Protein AF-A0A829ZC70-F1 (afdb_monomer)

Nearest PDB structures (foldseek):
  6mzl-assembly1_P  TM=5.761E-01  e=4.599E+00  Homo sapiens
  1xzy-assembly1_A  TM=5.171E-01  e=9.134E+00  Homo sapiens

Sequence (54 aa):
MKGANVIIRSEERKQHEAYVLQSFGVKGRGTPEQREAAEVIAARTREVVKEGGR

Mean predicted aligned error: 9.43 Å

Solvent-accessible surface area (backbone atoms only — not comparable to full-atom values): 3194 Å² total; per-residue (Å²): 140,78,62,65,71,55,51,53,56,51,51,53,49,55,52,48,39,52,50,49,37,47,74,73,68,41,74,79,84,51,56,74,68,54,44,52,51,29,51,53,50,54,52,49,50,50,51,50,57,67,66,66,74,116

pLDDT: mean 70.94, std 10.82, range [46.28, 82.94]

Secondary structure (DSSP, 8-state):
--SHHHHHHHHHHHHHHHHHHHHTT--TT--HHHHHHHHHHHHHHHHHHHHS--

Structure (mmCIF, N/CA/C/O backbone):
data_AF-A0A829ZC70-F1
#
_entry.id   AF-A0A829ZC70-F1
#
loop_
_atom_site.group_PDB
_atom_site.id
_atom_site.type_symbol
_atom_site.label_atom_id
_atom_site.label_alt_id
_atom_site.label_comp_id
_atom_site.label_asym_id
_atom_site.label_entity_id
_atom_site.label_seq_id
_atom_site.pdbx_PDB_ins_code
_atom_site.Cartn_x
_atom_site.Cartn_y
_atom_site.Cartn_z
_atom_site.occupancy
_atom_site.B_iso_or_equiv
_atom_site.auth_seq_id
_atom_site.auth_comp_id
_atom_site.auth_asym_id
_atom_site.auth_atom_id
_atom_site.pdbx_PDB_model_num
ATOM 1 N N . MET A 1 1 ? 8.476 20.914 -17.299 1.00 46.91 1 MET A N 1
ATOM 2 C CA . MET A 1 1 ? 7.352 20.358 -16.509 1.00 46.91 1 MET A CA 1
ATOM 3 C C . MET A 1 1 ? 7.853 19.164 -15.690 1.00 46.91 1 MET A C 1
ATOM 5 O O . MET A 1 1 ? 7.963 18.080 -16.238 1.00 46.91 1 MET A O 1
ATOM 9 N N . LYS A 1 2 ? 8.253 19.345 -14.421 1.00 51.69 2 LYS A N 1
ATOM 10 C CA . LYS A 1 2 ? 8.811 18.254 -13.580 1.00 51.69 2 LYS A CA 1
ATOM 11 C C . LYS A 1 2 ? 7.851 17.732 -12.489 1.00 51.69 2 LYS A C 1
ATOM 13 O O . LYS A 1 2 ? 8.176 16.752 -11.835 1.00 51.69 2 LYS A O 1
ATOM 18 N N . GLY A 1 3 ? 6.672 18.340 -12.311 1.00 51.12 3 GLY A N 1
ATOM 19 C CA . GLY A 1 3 ? 5.745 17.999 -11.218 1.00 51.12 3 GLY A CA 1
ATOM 20 C C . GLY A 1 3 ? 4.780 16.843 -11.505 1.00 51.12 3 GLY A C 1
ATOM 21 O O . GLY A 1 3 ? 4.560 16.007 -10.637 1.00 51.12 3 GLY A O 1
ATOM 22 N N . ALA A 1 4 ? 4.245 16.737 -12.727 1.00 55.25 4 ALA A N 1
ATOM 23 C CA . ALA A 1 4 ? 3.193 15.762 -13.041 1.00 55.25 4 ALA A CA 1
ATOM 24 C C . ALA A 1 4 ? 3.675 14.302 -12.945 1.00 55.25 4 ALA A C 1
ATOM 26 O O . ALA A 1 4 ? 3.020 13.470 -12.326 1.00 55.25 4 ALA A O 1
ATOM 27 N N . ASN A 1 5 ? 4.867 14.000 -13.468 1.00 53.62 5 ASN A N 1
ATOM 28 C CA . ASN A 1 5 ? 5.407 12.635 -13.469 1.00 53.62 5 ASN A CA 1
ATOM 29 C C . ASN A 1 5 ? 5.728 12.110 -12.057 1.00 53.62 5 ASN A C 1
ATOM 31 O O . ASN A 1 5 ? 5.673 10.908 -11.811 1.00 53.62 5 ASN A O 1
ATOM 35 N N . VAL A 1 6 ? 6.073 13.006 -11.127 1.00 56.75 6 VAL A N 1
ATOM 36 C CA . VAL A 1 6 ? 6.379 12.653 -9.731 1.00 56.75 6 VAL A CA 1
ATOM 37 C C . VAL A 1 6 ? 5.094 12.375 -8.953 1.00 56.75 6 VAL A C 1
ATOM 39 O O . VAL A 1 6 ? 5.043 11.424 -8.176 1.00 56.75 6 VAL A O 1
ATOM 42 N N . ILE A 1 7 ? 4.041 13.158 -9.203 1.00 59.88 7 ILE A N 1
ATOM 43 C CA . ILE A 1 7 ? 2.733 12.989 -8.558 1.00 59.88 7 ILE A CA 1
ATOM 44 C C . ILE A 1 7 ? 2.070 11.685 -9.023 1.00 59.88 7 ILE A C 1
ATOM 46 O O . ILE A 1 7 ? 1.637 10.901 -8.182 1.00 59.88 7 ILE A O 1
ATOM 50 N N . ILE A 1 8 ? 2.091 11.392 -10.330 1.00 60.34 8 ILE A N 1
ATOM 51 C CA . ILE A 1 8 ? 1.540 10.146 -10.898 1.00 60.34 8 ILE A CA 1
ATOM 52 C C . ILE A 1 8 ? 2.243 8.914 -10.307 1.00 60.34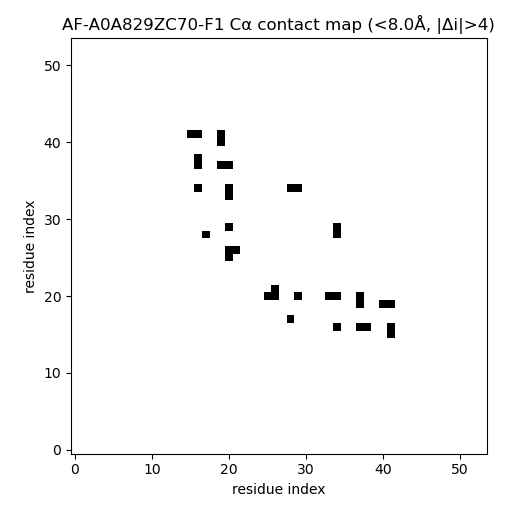 8 ILE A C 1
ATOM 54 O O . ILE A 1 8 ? 1.584 7.989 -9.840 1.00 60.34 8 ILE A O 1
ATOM 58 N N . ARG A 1 9 ? 3.582 8.936 -10.215 1.00 65.25 9 ARG A N 1
ATOM 59 C CA . ARG A 1 9 ? 4.367 7.864 -9.573 1.00 65.25 9 ARG A CA 1
ATOM 60 C C . ARG A 1 9 ? 4.078 7.705 -8.080 1.00 65.25 9 ARG A C 1
ATOM 62 O O . ARG A 1 9 ? 4.305 6.633 -7.527 1.00 65.25 9 ARG A O 1
ATOM 69 N N . SER A 1 10 ? 3.638 8.761 -7.399 1.00 72.88 10 SER A N 1
ATOM 70 C CA . SER A 1 10 ? 3.290 8.700 -5.978 1.00 72.88 10 SER A CA 1
ATOM 71 C C . SER A 1 10 ? 1.899 8.105 -5.757 1.00 72.88 10 SER A C 1
ATOM 73 O O . SER A 1 10 ? 1.725 7.288 -4.859 1.00 72.88 10 SER A O 1
ATOM 75 N N . GLU A 1 11 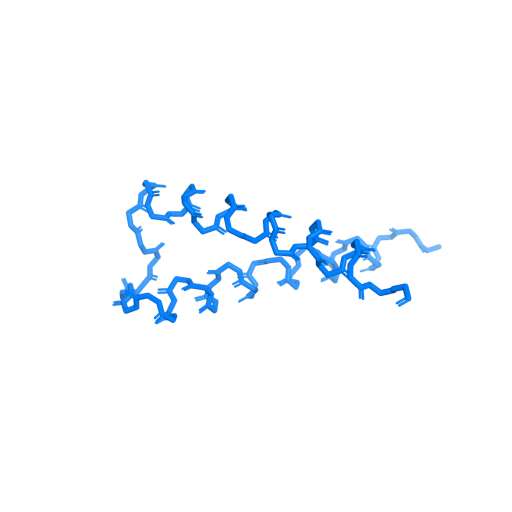? 0.932 8.458 -6.603 1.00 75.75 11 GLU A N 1
ATOM 76 C CA 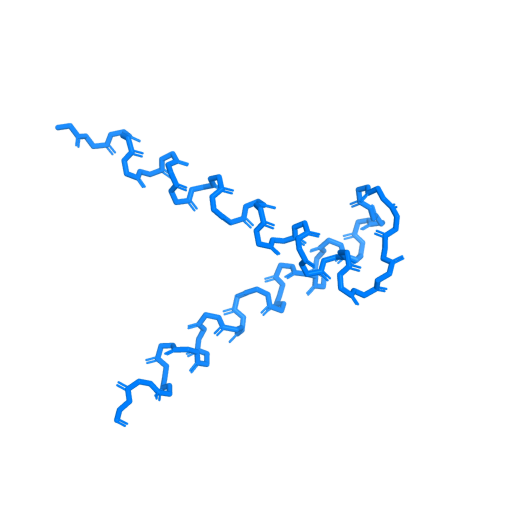. GLU A 1 11 ? -0.416 7.884 -6.558 1.00 75.75 11 GLU A CA 1
ATOM 77 C C . GLU A 1 11 ? -0.420 6.402 -6.952 1.00 75.75 11 GLU A C 1
ATOM 79 O O . GLU A 1 11 ? -1.048 5.597 -6.269 1.00 75.75 11 GLU A O 1
ATOM 84 N N . GLU A 1 12 ? 0.362 6.010 -7.963 1.00 77.12 12 GLU A N 1
ATOM 85 C CA . GLU A 1 12 ? 0.554 4.600 -8.337 1.00 77.12 12 GLU A CA 1
ATOM 86 C C . GLU A 1 12 ? 1.089 3.764 -7.161 1.00 77.12 12 GLU A C 1
ATOM 88 O O . GLU A 1 12 ? 0.603 2.663 -6.907 1.00 77.12 12 GLU A O 1
ATOM 93 N N . ARG A 1 13 ? 2.041 4.306 -6.384 1.00 76.56 13 ARG A N 1
ATOM 94 C CA . ARG A 1 13 ? 2.569 3.629 -5.186 1.00 76.56 13 ARG A CA 1
ATOM 95 C C . ARG A 1 13 ? 1.488 3.390 -4.138 1.00 76.56 13 ARG A C 1
ATOM 97 O O . ARG A 1 13 ? 1.364 2.271 -3.655 1.00 76.56 13 ARG A O 1
ATOM 104 N N . LYS A 1 14 ? 0.683 4.411 -3.832 1.00 79.00 14 LYS A N 1
ATOM 105 C CA . LYS A 1 14 ? -0.411 4.287 -2.855 1.00 79.00 14 LYS A CA 1
ATOM 106 C C . LYS A 1 14 ? -1.467 3.280 -3.304 1.00 79.00 14 LYS A C 1
ATOM 108 O O . LYS A 1 14 ? -1.981 2.524 -2.485 1.00 79.00 14 LYS A O 1
ATOM 113 N N . GLN A 1 15 ? -1.802 3.276 -4.594 1.00 81.38 15 GLN A N 1
ATOM 114 C CA . GLN A 1 15 ? -2.751 2.314 -5.157 1.00 81.38 15 GLN A CA 1
ATOM 115 C C . GLN A 1 15 ? -2.204 0.887 -5.077 1.00 81.38 15 GLN A C 1
ATOM 117 O O . GLN A 1 15 ? -2.941 -0.028 -4.717 1.00 81.38 15 GLN A O 1
ATOM 122 N N . HIS A 1 16 ? -0.910 0.701 -5.345 1.00 80.50 16 HIS A N 1
ATOM 123 C CA . HIS A 1 16 ? -0.267 -0.603 -5.243 1.00 80.50 16 HIS A CA 1
ATOM 124 C C . HIS A 1 16 ? -0.198 -1.113 -3.796 1.00 80.50 16 HIS A C 1
ATOM 126 O O . HIS A 1 16 ? -0.542 -2.263 -3.549 1.00 80.50 16 HIS A O 1
ATOM 132 N N . GLU A 1 17 ? 0.150 -0.269 -2.822 1.00 77.00 17 GLU A N 1
ATOM 133 C CA . GLU A 1 17 ? 0.098 -0.640 -1.398 1.00 77.00 17 GLU A CA 1
ATOM 134 C C . GLU A 1 17 ? -1.313 -1.028 -0.954 1.00 77.00 17 GLU A C 1
ATOM 136 O O . GLU A 1 17 ? -1.497 -2.041 -0.280 1.00 77.00 17 GLU A O 1
ATOM 141 N N . ALA A 1 18 ? -2.325 -0.254 -1.358 1.00 80.50 18 ALA A N 1
ATOM 142 C CA . ALA A 1 18 ? -3.718 -0.569 -1.060 1.00 80.50 18 ALA A CA 1
ATOM 143 C C . 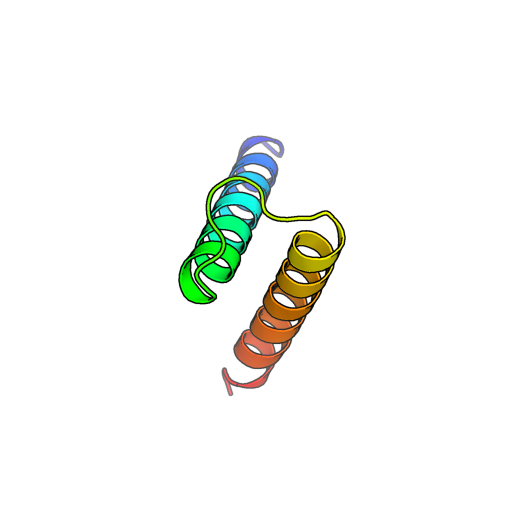ALA A 1 18 ? -4.142 -1.910 -1.681 1.00 80.50 18 ALA A C 1
ATOM 145 O O . ALA A 1 18 ? -4.822 -2.701 -1.027 1.00 80.50 18 ALA A O 1
ATOM 146 N N . TYR A 1 19 ? -3.699 -2.189 -2.909 1.00 82.00 19 TYR A N 1
ATOM 147 C CA . TYR A 1 19 ? -3.926 -3.463 -3.588 1.00 82.00 19 TYR A CA 1
ATOM 148 C C . TYR A 1 19 ? -3.246 -4.638 -2.868 1.00 82.00 19 TYR A C 1
ATOM 150 O O . TYR A 1 19 ? -3.864 -5.687 -2.677 1.00 82.00 19 TYR A O 1
ATOM 158 N N . VAL A 1 20 ? -1.999 -4.463 -2.421 1.00 80.38 20 VAL A N 1
ATOM 159 C CA . VAL A 1 20 ? -1.261 -5.469 -1.642 1.00 80.38 20 VAL A CA 1
ATOM 160 C C . VAL A 1 20 ? -1.998 -5.759 -0.334 1.00 80.38 20 VAL A C 1
ATOM 162 O O . VAL A 1 20 ? -2.323 -6.911 -0.062 1.00 80.38 20 VAL A O 1
ATOM 165 N N . LEU A 1 21 ? -2.362 -4.728 0.433 1.00 80.75 21 LEU A N 1
ATOM 166 C CA . LEU A 1 21 ? -3.122 -4.878 1.680 1.00 80.75 21 LEU A CA 1
ATOM 167 C C . LEU A 1 21 ? -4.459 -5.603 1.462 1.00 80.75 21 LEU A C 1
ATOM 169 O O . LEU A 1 21 ? -4.793 -6.529 2.204 1.00 80.75 21 LEU A O 1
ATOM 173 N N . GLN A 1 22 ? -5.199 -5.228 0.417 1.00 81.94 22 GLN A N 1
ATOM 174 C CA . GLN A 1 22 ? -6.458 -5.880 0.062 1.00 81.94 22 GLN A CA 1
ATOM 175 C C . GLN A 1 22 ? -6.259 -7.356 -0.313 1.00 81.94 22 GLN A C 1
ATOM 177 O O . GLN A 1 22 ? -7.062 -8.196 0.094 1.00 81.94 22 GLN A O 1
ATOM 182 N N . SER A 1 23 ? -5.180 -7.685 -1.029 1.00 77.88 23 SER A N 1
ATOM 183 C CA . SER A 1 23 ? -4.841 -9.063 -1.420 1.00 77.88 23 SER A CA 1
ATOM 184 C C . SER A 1 23 ? -4.551 -9.963 -0.214 1.00 77.88 23 SER A C 1
ATOM 186 O O . SER A 1 23 ? -4.824 -11.158 -0.259 1.00 77.88 23 SER A O 1
ATOM 188 N N . PHE A 1 24 ? -4.069 -9.387 0.892 1.00 76.12 24 PHE A N 1
ATOM 189 C CA . PHE A 1 24 ? -3.880 -10.082 2.171 1.00 76.12 24 PHE A CA 1
ATOM 190 C C . PHE A 1 24 ? -5.117 -10.031 3.091 1.00 76.12 24 PHE A C 1
ATOM 192 O O . PHE A 1 24 ? -5.039 -10.404 4.260 1.00 76.12 24 PHE A O 1
ATOM 199 N N . GLY A 1 25 ? -6.273 -9.583 2.584 1.00 81.06 25 GLY A N 1
ATOM 200 C CA . GLY A 1 25 ? -7.539 -9.553 3.323 1.00 81.06 25 GLY A CA 1
ATOM 201 C C . GLY A 1 25 ? -7.649 -8.428 4.355 1.00 81.06 25 GLY A C 1
ATOM 202 O O . GLY A 1 25 ? -8.570 -8.429 5.178 1.00 81.06 25 GLY A O 1
ATOM 203 N N . VAL A 1 26 ? -6.738 -7.453 4.326 1.00 78.25 26 VAL A N 1
ATOM 204 C CA . VAL A 1 26 ? -6.745 -6.330 5.263 1.00 78.25 26 VAL A CA 1
ATO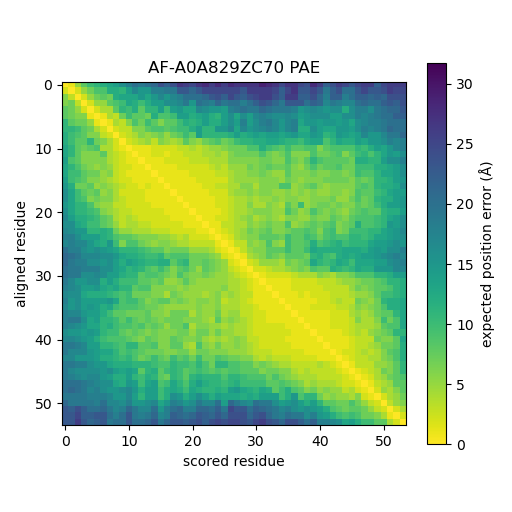M 205 C C . VAL A 1 26 ? -7.897 -5.384 4.920 1.00 78.25 26 VAL A C 1
ATOM 207 O O . VAL A 1 26 ? -7.955 -4.806 3.835 1.00 78.25 26 VAL A O 1
ATOM 210 N N . LYS A 1 27 ? -8.837 -5.210 5.857 1.00 77.00 27 LYS A N 1
ATOM 211 C CA . LYS A 1 27 ? -9.951 -4.266 5.703 1.00 77.00 27 LYS A CA 1
ATOM 212 C C . LYS A 1 27 ? -9.526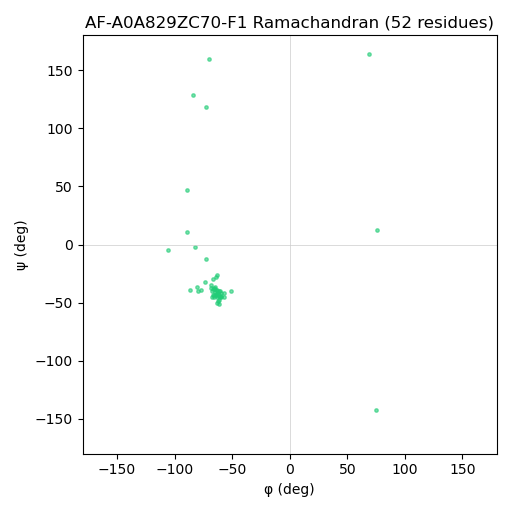 -2.853 6.101 1.00 77.00 27 LYS A C 1
ATOM 214 O O . LYS A 1 27 ? -9.042 -2.617 7.206 1.00 77.00 27 LYS A O 1
ATOM 219 N N . GLY A 1 28 ? -9.779 -1.894 5.213 1.00 73.31 28 GLY A N 1
ATOM 220 C CA . GLY A 1 28 ? -9.498 -0.482 5.456 1.00 73.31 28 GLY A CA 1
ATOM 221 C C . GLY A 1 28 ? -8.009 -0.161 5.369 1.00 73.31 28 GLY A C 1
ATOM 222 O O . GLY A 1 28 ? -7.294 -0.674 4.517 1.00 73.31 28 GLY A O 1
ATOM 223 N N . ARG A 1 29 ? -7.535 0.739 6.232 1.00 70.44 29 ARG A N 1
ATOM 224 C CA . ARG A 1 29 ? -6.155 1.232 6.179 1.00 70.44 29 ARG A CA 1
ATOM 225 C C . ARG A 1 29 ? -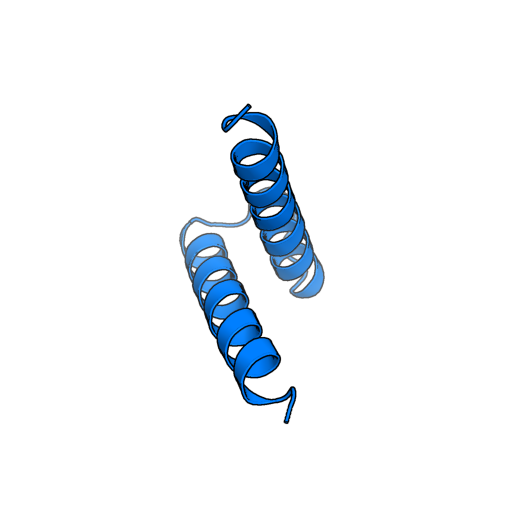5.104 0.214 6.644 1.00 70.44 29 ARG A C 1
ATOM 227 O O . ARG A 1 29 ? -3.933 0.486 6.392 1.00 70.44 29 ARG A O 1
ATOM 234 N N . GLY A 1 30 ? -5.491 -0.893 7.280 1.00 72.62 30 GLY A N 1
ATOM 235 C CA . GLY A 1 30 ? -4.565 -1.817 7.947 1.00 72.62 30 GLY A CA 1
ATOM 236 C C . GLY A 1 30 ? -3.912 -1.227 9.196 1.00 72.62 30 GLY A C 1
ATOM 237 O O . GLY A 1 30 ? -3.955 -0.011 9.410 1.00 72.62 30 GLY A O 1
ATOM 238 N N . THR A 1 31 ? -3.322 -2.087 10.026 1.00 82.06 31 THR A N 1
ATOM 239 C CA . THR A 1 31 ? -2.495 -1.646 11.161 1.00 82.06 31 THR A CA 1
ATOM 240 C C . THR A 1 31 ? -1.1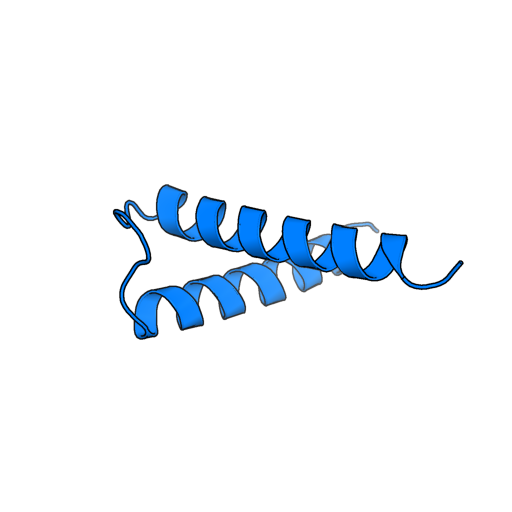74 -1.039 10.657 1.00 82.06 31 THR A C 1
ATOM 242 O O . THR A 1 31 ? -0.790 -1.289 9.507 1.00 82.06 31 THR A O 1
ATOM 245 N N . PRO A 1 32 ? -0.470 -0.221 11.462 1.00 79.94 32 PRO A N 1
ATOM 246 C CA . PRO A 1 32 ? 0.841 0.323 11.093 1.00 79.94 32 PRO A CA 1
ATOM 247 C C . PRO A 1 32 ? 1.829 -0.754 10.624 1.00 79.94 32 PRO A C 1
ATOM 249 O O . PRO A 1 32 ? 2.502 -0.578 9.614 1.00 79.94 32 PRO A O 1
ATOM 252 N N . GLU A 1 33 ? 1.826 -1.909 11.282 1.00 78.56 33 GLU A N 1
ATOM 253 C CA . GLU A 1 33 ? 2.706 -3.041 10.983 1.00 78.56 33 GLU A CA 1
ATOM 254 C C . GLU A 1 33 ? 2.361 -3.684 9.631 1.00 78.56 33 GLU A C 1
ATOM 256 O O . GLU A 1 33 ? 3.242 -4.065 8.864 1.00 78.56 33 GLU A O 1
ATOM 261 N N . GLN A 1 34 ? 1.070 -3.768 9.290 1.00 77.81 34 GLN A N 1
ATOM 262 C CA . GLN A 1 34 ? 0.626 -4.282 7.990 1.00 77.81 34 GLN A CA 1
ATOM 263 C C . GLN A 1 34 ? 1.003 -3.338 6.847 1.00 77.81 34 GLN A C 1
ATOM 265 O O . GLN A 1 34 ? 1.319 -3.795 5.750 1.00 77.81 34 GLN A O 1
ATOM 270 N N . ARG A 1 35 ? 0.982 -2.025 7.100 1.00 77.88 35 ARG A N 1
ATOM 271 C CA . ARG A 1 35 ? 1.421 -1.012 6.132 1.00 77.88 35 ARG A CA 1
ATOM 272 C C . ARG A 1 35 ? 2.915 -1.116 5.865 1.00 77.88 35 ARG A C 1
ATOM 274 O O . ARG A 1 35 ? 3.305 -1.112 4.706 1.00 77.88 35 ARG A O 1
ATOM 281 N N . GLU A 1 36 ? 3.717 -1.266 6.914 1.00 80.06 36 GLU A N 1
ATOM 282 C CA . GLU A 1 36 ? 5.162 -1.467 6.787 1.00 80.06 36 GLU A CA 1
ATOM 283 C C . GLU A 1 36 ? 5.471 -2.749 6.001 1.00 80.06 36 GLU A C 1
ATOM 285 O O . GLU A 1 36 ? 6.242 -2.729 5.042 1.00 80.06 36 GLU A O 1
ATOM 290 N N . ALA A 1 37 ? 4.784 -3.851 6.318 1.00 81.25 37 ALA A N 1
ATOM 291 C CA . ALA A 1 37 ? 4.920 -5.093 5.565 1.00 81.25 37 ALA A CA 1
ATOM 292 C C . ALA A 1 37 ? 4.532 -4.925 4.084 1.00 81.25 37 ALA A C 1
ATOM 294 O O . ALA A 1 37 ? 5.230 -5.427 3.202 1.00 81.25 37 ALA A O 1
ATOM 295 N N . ALA A 1 38 ? 3.450 -4.198 3.791 1.00 78.06 38 ALA A N 1
ATOM 296 C CA . ALA A 1 38 ? 3.032 -3.913 2.421 1.00 78.06 38 ALA A CA 1
ATOM 297 C C . ALA A 1 38 ? 4.049 -3.042 1.664 1.00 78.06 38 ALA A C 1
ATOM 299 O O . ALA A 1 38 ? 4.310 -3.317 0.493 1.00 78.06 38 ALA A O 1
ATOM 300 N N . GLU A 1 39 ? 4.663 -2.055 2.322 1.00 78.19 39 GLU A N 1
ATOM 301 C CA . GLU A 1 39 ? 5.719 -1.217 1.739 1.00 78.19 39 GLU A CA 1
ATOM 302 C C . GLU A 1 39 ? 6.956 -2.058 1.386 1.00 78.19 39 GLU A C 1
ATOM 304 O O . GLU A 1 39 ? 7.470 -1.976 0.266 1.00 78.19 39 GLU A O 1
ATOM 309 N N . VAL A 1 40 ? 7.385 -2.947 2.290 1.00 82.94 40 VAL A N 1
ATOM 310 C CA . VAL A 1 40 ? 8.503 -3.875 2.049 1.00 82.94 40 VAL A CA 1
ATOM 311 C C . VAL A 1 40 ? 8.197 -4.812 0.879 1.00 82.94 40 VAL A C 1
ATOM 313 O O . VAL A 1 40 ? 9.038 -5.003 -0.002 1.00 82.94 40 VAL A O 1
ATOM 316 N N . ILE A 1 41 ? 6.986 -5.373 0.820 1.00 79.81 41 ILE A N 1
ATOM 317 C CA . ILE A 1 41 ? 6.552 -6.245 -0.283 1.00 79.81 41 ILE A CA 1
ATOM 318 C C . ILE A 1 41 ? 6.517 -5.472 -1.606 1.00 79.81 41 ILE A C 1
ATOM 320 O O . ILE A 1 41 ? 7.008 -5.975 -2.618 1.00 79.81 41 ILE A O 1
ATOM 324 N N . ALA A 1 42 ? 5.990 -4.247 -1.614 1.00 76.12 42 ALA A N 1
ATOM 325 C CA . ALA A 1 42 ? 5.948 -3.390 -2.796 1.00 76.12 42 ALA A CA 1
ATOM 326 C C . ALA A 1 42 ? 7.359 -3.020 -3.288 1.00 76.12 42 ALA A C 1
ATOM 328 O O . ALA A 1 42 ? 7.626 -3.052 -4.494 1.00 76.12 42 ALA A O 1
ATOM 329 N N . ALA A 1 43 ? 8.280 -2.713 -2.370 1.00 76.56 43 ALA A N 1
ATOM 330 C CA . ALA A 1 43 ? 9.678 -2.433 -2.687 1.00 76.56 43 ALA A CA 1
ATOM 331 C C . ALA A 1 43 ? 10.365 -3.659 -3.307 1.00 76.56 43 ALA A C 1
ATOM 333 O O . ALA A 1 43 ? 10.914 -3.567 -4.405 1.00 76.56 43 ALA A O 1
ATOM 334 N N . ARG A 1 44 ? 10.234 -4.828 -2.669 1.00 74.19 44 ARG A N 1
ATOM 335 C CA . ARG A 1 44 ? 10.835 -6.083 -3.147 1.00 74.19 44 ARG A CA 1
ATOM 336 C C . ARG A 1 44 ? 10.239 -6.559 -4.468 1.00 74.19 44 ARG A C 1
ATOM 338 O O . ARG A 1 44 ? 10.962 -7.046 -5.329 1.00 74.19 44 ARG A O 1
ATOM 345 N N . THR A 1 45 ? 8.933 -6.384 -4.668 1.00 71.44 45 THR A N 1
ATOM 346 C CA . THR A 1 45 ? 8.267 -6.712 -5.940 1.00 71.44 45 THR A CA 1
ATOM 347 C C . THR A 1 45 ? 8.850 -5.883 -7.081 1.00 71.44 45 THR A C 1
ATOM 349 O O . THR A 1 45 ? 9.103 -6.411 -8.159 1.00 71.44 45 THR A O 1
ATOM 352 N N . ARG A 1 46 ? 9.139 -4.597 -6.849 1.00 65.75 46 ARG A N 1
ATOM 353 C CA . ARG A 1 46 ? 9.789 -3.738 -7.849 1.00 65.75 46 ARG A CA 1
ATOM 354 C C . ARG A 1 46 ? 11.220 -4.160 -8.155 1.00 65.75 46 ARG A C 1
ATOM 356 O O . ARG A 1 46 ? 11.616 -4.083 -9.315 1.00 65.75 46 ARG A O 1
ATOM 363 N N . GLU A 1 47 ? 11.976 -4.598 -7.153 1.00 61.56 47 GLU A N 1
ATOM 364 C CA . GLU A 1 47 ? 13.315 -5.155 -7.368 1.00 61.56 47 GLU A CA 1
ATOM 365 C C . GLU A 1 47 ? 13.243 -6.420 -8.227 1.00 61.56 47 GLU A C 1
ATOM 367 O O . GLU A 1 47 ? 13.905 -6.486 -9.256 1.00 61.56 47 GLU A O 1
ATOM 372 N N . VAL A 1 48 ? 12.349 -7.357 -7.899 1.00 63.69 48 VAL A N 1
ATOM 373 C CA . VAL A 1 48 ? 12.155 -8.600 -8.667 1.00 63.69 48 VAL A CA 1
ATOM 374 C C . VAL A 1 48 ? 11.678 -8.332 -10.098 1.00 63.69 48 VAL A C 1
ATOM 376 O O . VAL A 1 48 ? 12.195 -8.938 -11.031 1.00 63.69 48 VAL A O 1
ATOM 379 N N . VAL A 1 49 ? 10.737 -7.406 -10.312 1.00 64.69 49 VAL A N 1
ATOM 380 C CA . VAL A 1 49 ? 10.275 -7.028 -11.664 1.00 64.69 49 VAL A CA 1
ATOM 381 C C . VAL A 1 49 ? 11.394 -6.366 -12.473 1.00 64.69 49 VAL A C 1
ATOM 383 O O . VAL A 1 49 ? 11.494 -6.581 -13.679 1.00 64.69 49 VAL A O 1
ATOM 386 N N . LYS A 1 50 ? 12.253 -5.571 -11.827 1.00 58.22 50 LYS A N 1
ATOM 387 C CA . LYS A 1 50 ? 13.397 -4.923 -12.479 1.00 58.22 50 LYS A CA 1
ATOM 388 C C . LYS A 1 50 ? 14.529 -5.913 -12.789 1.00 58.22 50 LYS A C 1
ATOM 390 O O . LYS A 1 50 ? 15.210 -5.736 -13.794 1.00 58.22 50 LYS A O 1
ATOM 395 N N . GLU A 1 51 ? 14.714 -6.934 -11.956 1.00 56.69 51 GLU A N 1
ATOM 396 C CA . GLU A 1 51 ? 15.724 -7.990 -12.117 1.00 56.69 51 GLU A CA 1
ATOM 397 C C . GLU A 1 51 ? 15.281 -9.072 -13.125 1.00 56.69 51 GLU A C 1
ATOM 399 O O . GLU A 1 51 ? 16.094 -9.572 -13.897 1.00 56.69 51 GLU A O 1
ATOM 404 N N . GLY A 1 52 ? 13.987 -9.413 -13.156 1.00 53.50 52 GLY A N 1
ATOM 405 C CA . GLY A 1 52 ? 13.414 -10.481 -13.987 1.00 53.50 52 GLY A CA 1
ATOM 406 C C . GLY A 1 52 ? 13.114 -10.103 -15.441 1.00 53.50 52 GLY A C 1
ATOM 407 O O . GLY A 1 52 ? 12.658 -10.947 -16.205 1.00 53.50 52 GLY A O 1
ATOM 408 N N . GLY A 1 53 ? 13.347 -8.850 -15.836 1.00 52.25 53 GLY A N 1
ATOM 409 C CA . GLY A 1 53 ? 13.184 -8.366 -17.211 1.00 52.25 53 GLY A CA 1
ATOM 410 C C . GLY A 1 53 ? 14.444 -8.527 -18.066 1.00 52.25 53 GLY A C 1
ATOM 411 O O . GLY A 1 53 ? 14.855 -7.554 -18.701 1.00 52.25 53 GLY A O 1
ATOM 412 N N . ARG A 1 54 ? 15.082 -9.703 -18.038 1.00 46.28 54 ARG A N 1
ATOM 413 C CA . ARG A 1 54 ? 16.276 -10.022 -18.835 1.00 46.28 54 ARG A CA 1
ATOM 414 C C . ARG A 1 54 ? 16.003 -11.126 -19.845 1.00 46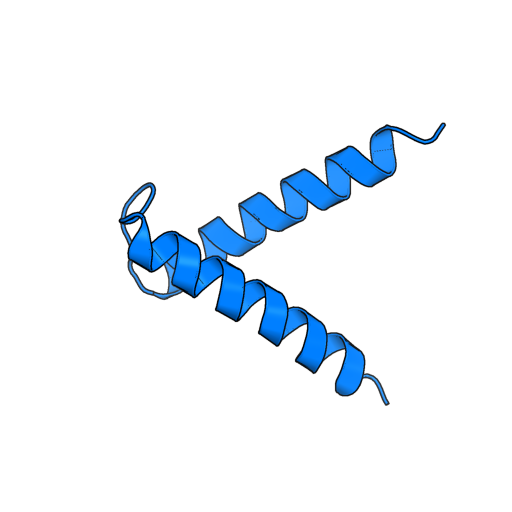.28 54 ARG A C 1
ATOM 416 O O . ARG A 1 54 ? 15.281 -12.076 -19.480 1.00 46.28 54 ARG A O 1
#

Foldseek 3Di:
DPPPVVVVVVVVLVVQLVVQCVVVVNPDPHDPVSSVVSNVVSVVVVVCVVVVPD

Organism: NCBI:txid69824

Radius of gyration: 12.94 Å; Cα contacts (8 Å, |Δi|>4): 18; chains: 1; bounding box: 26×31×30 Å